Protein AF-A0AA38ID67-F1 (afdb_monomer)

pLDDT: mean 77.35, std 9.65, range [57.47, 90.69]

Sequence (118 aa):
MAHGNARLAHELWIERFPKRAIPYARGFPSVVQNLQDHGTFKPQTHDRDCDRIERILLAEEQILEHVEKEPISTRRLAAEVEVSEFVVHRTLKKQGLHPHHVQKVQASKPAEFPHRVI

Structure (mmCIF, N/CA/C/O backbone):
data_AF-A0AA38ID67-F1
#
_entry.id   AF-A0AA38ID67-F1
#
loop_
_atom_site.group_PDB
_atom_site.id
_atom_site.type_symbol
_atom_site.label_atom_id
_atom_site.label_alt_id
_atom_site.label_comp_id
_atom_site.label_asym_id
_atom_site.label_entity_id
_atom_site.label_seq_id
_atom_site.pdbx_PDB_ins_code
_atom_site.Cartn_x
_atom_site.Cartn_y
_atom_site.Cartn_z
_atom_site.occupancy
_atom_site.B_iso_or_equiv
_atom_site.auth_seq_id
_atom_site.auth_comp_id
_atom_site.auth_asym_id
_atom_site.auth_atom_id
_atom_site.pdbx_PDB_model_num
ATOM 1 N N . MET A 1 1 ? 17.797 -6.833 -32.529 1.00 58.75 1 MET A N 1
ATOM 2 C CA . MET A 1 1 ? 18.178 -5.476 -32.075 1.00 58.75 1 MET A CA 1
ATOM 3 C C . MET A 1 1 ? 19.683 -5.446 -31.873 1.00 58.75 1 MET A C 1
ATOM 5 O O . MET A 1 1 ? 20.134 -6.223 -31.047 1.00 58.75 1 MET A O 1
ATOM 9 N N . ALA A 1 2 ? 20.432 -4.639 -32.636 1.00 66.69 2 ALA A N 1
ATOM 10 C CA . ALA A 1 2 ? 21.819 -4.208 -32.367 1.00 66.69 2 ALA A CA 1
ATOM 11 C C . ALA A 1 2 ? 22.819 -5.232 -31.759 1.00 66.69 2 ALA A C 1
ATOM 13 O O . ALA A 1 2 ? 23.733 -4.828 -31.055 1.00 66.69 2 ALA A O 1
ATOM 14 N N . HIS A 1 3 ? 22.641 -6.540 -31.977 1.00 70.81 3 HIS A N 1
ATOM 15 C CA . HIS A 1 3 ? 23.443 -7.641 -31.415 1.00 70.81 3 HIS A CA 1
ATOM 16 C C . HIS A 1 3 ? 23.816 -7.502 -29.922 1.00 70.81 3 HIS A C 1
ATOM 18 O O . HIS A 1 3 ? 24.930 -7.821 -29.528 1.00 70.81 3 HIS A O 1
ATOM 24 N N . GLY A 1 4 ? 22.906 -6.990 -29.084 1.00 68.31 4 GLY A N 1
ATOM 25 C CA . GLY A 1 4 ? 23.170 -6.778 -27.650 1.00 68.31 4 GLY A CA 1
ATOM 26 C C . GLY A 1 4 ? 24.008 -5.534 -27.319 1.00 68.31 4 GLY A C 1
ATOM 27 O O . GLY A 1 4 ? 24.242 -5.244 -26.148 1.00 68.31 4 GLY A O 1
ATOM 28 N N . ASN A 1 5 ? 24.411 -4.743 -28.318 1.00 83.75 5 ASN A N 1
ATOM 29 C CA . ASN A 1 5 ? 25.114 -3.484 -28.109 1.00 83.75 5 ASN A CA 1
ATOM 30 C C . ASN A 1 5 ? 24.134 -2.354 -27.742 1.00 83.75 5 ASN A C 1
ATOM 32 O O . ASN A 1 5 ? 23.408 -1.814 -28.580 1.00 83.75 5 ASN A O 1
ATOM 36 N N . ALA A 1 6 ? 24.164 -1.974 -26.465 1.00 84.06 6 ALA A N 1
ATOM 37 C CA . ALA A 1 6 ? 23.352 -0.913 -25.874 1.00 84.06 6 ALA A CA 1
ATOM 38 C C . ALA A 1 6 ? 23.532 0.461 -26.545 1.00 84.06 6 ALA A C 1
ATOM 40 O O . ALA A 1 6 ? 22.573 1.223 -26.669 1.00 84.06 6 ALA A O 1
ATOM 41 N N . ARG A 1 7 ? 24.756 0.792 -26.973 1.00 85.69 7 ARG A N 1
ATOM 42 C CA . ARG A 1 7 ? 25.091 2.119 -27.510 1.00 85.69 7 ARG A CA 1
ATOM 43 C C . ARG A 1 7 ? 24.604 2.281 -28.946 1.00 85.69 7 ARG A C 1
ATOM 45 O O . ARG A 1 7 ? 23.970 3.277 -29.270 1.00 85.69 7 ARG A O 1
ATOM 52 N N . LEU A 1 8 ? 24.789 1.241 -29.753 1.00 86.56 8 LEU A N 1
ATOM 53 C CA . LEU A 1 8 ? 24.276 1.199 -31.120 1.00 86.56 8 LEU A CA 1
ATOM 54 C C . LEU A 1 8 ? 22.738 1.191 -31.137 1.00 86.56 8 LEU A C 1
ATOM 56 O O . LEU A 1 8 ? 22.120 1.865 -31.954 1.00 86.56 8 LEU A O 1
ATOM 60 N N . ALA A 1 9 ? 22.098 0.484 -30.197 1.00 87.31 9 ALA A N 1
ATOM 61 C CA . ALA A 1 9 ? 20.641 0.524 -30.046 1.00 87.31 9 ALA A CA 1
ATOM 62 C C . ALA A 1 9 ? 20.121 1.936 -29.724 1.00 87.31 9 ALA A C 1
ATOM 64 O O . ALA A 1 9 ? 19.080 2.344 -30.235 1.00 87.31 9 ALA A O 1
ATOM 65 N N . HIS A 1 10 ? 20.858 2.677 -28.899 1.00 87.81 10 HIS A N 1
ATOM 66 C CA . HIS A 1 10 ? 20.539 4.050 -28.530 1.00 87.81 10 HIS A CA 1
ATOM 67 C C . HIS A 1 10 ? 20.681 5.021 -29.712 1.00 87.81 10 HIS A C 1
ATOM 69 O O . HIS A 1 10 ? 19.795 5.840 -29.939 1.00 87.81 10 HIS A O 1
ATOM 75 N N . GLU A 1 11 ? 21.755 4.909 -30.494 1.00 89.12 11 GLU A N 1
ATOM 76 C CA . GLU A 1 11 ? 21.971 5.721 -31.702 1.00 89.12 11 GLU A CA 1
ATOM 77 C C . GLU A 1 11 ? 20.873 5.470 -32.748 1.00 89.12 11 GLU A C 1
ATOM 79 O O . GLU A 1 11 ? 20.200 6.412 -33.169 1.00 89.12 11 GLU A O 1
ATOM 84 N N . LEU A 1 12 ? 20.571 4.201 -33.046 1.00 89.12 12 LEU A N 1
ATOM 85 C CA . LEU A 1 12 ? 19.461 3.832 -33.933 1.00 89.12 12 LEU A CA 1
ATOM 86 C C . LEU A 1 12 ? 18.102 4.339 -33.431 1.00 89.12 12 LEU A C 1
ATOM 88 O O . LEU A 1 12 ? 17.215 4.639 -34.229 1.00 89.12 12 LEU A O 1
ATOM 92 N N . TRP A 1 13 ? 17.902 4.410 -32.112 1.00 88.31 13 TRP A N 1
ATOM 93 C CA . TRP A 1 13 ? 16.668 4.945 -31.541 1.00 88.31 13 TRP A CA 1
ATOM 94 C C . TRP A 1 13 ? 16.530 6.448 -31.783 1.00 88.31 13 TRP A C 1
ATOM 96 O O . TRP A 1 13 ? 15.440 6.902 -32.132 1.00 88.31 13 TRP A O 1
ATOM 106 N N . ILE A 1 14 ? 17.618 7.207 -31.6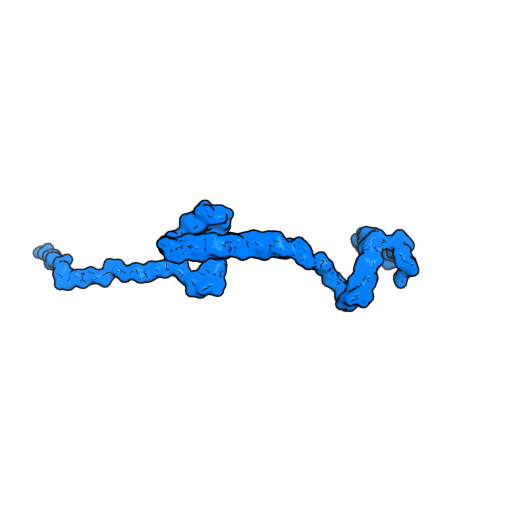28 1.00 89.62 14 ILE A N 1
ATOM 107 C CA . ILE A 1 14 ? 17.648 8.651 -31.901 1.00 89.62 14 ILE A CA 1
ATOM 108 C C . ILE A 1 14 ? 17.369 8.913 -33.381 1.00 89.62 14 ILE A C 1
ATOM 110 O O . ILE A 1 14 ? 16.501 9.728 -33.698 1.00 89.62 14 ILE A O 1
ATOM 114 N N . GLU A 1 15 ? 18.051 8.191 -34.272 1.00 90.56 15 GLU A N 1
ATOM 115 C CA . GLU A 1 15 ? 17.856 8.313 -35.721 1.00 90.56 15 GLU A CA 1
ATOM 116 C C . GLU A 1 15 ? 16.414 7.990 -36.127 1.00 90.56 15 GLU A C 1
ATOM 118 O O . GLU A 1 15 ? 15.804 8.695 -36.933 1.00 90.56 15 GLU A O 1
ATOM 123 N N . ARG A 1 16 ? 15.834 6.939 -35.537 1.00 90.56 16 ARG A N 1
ATOM 124 C CA . ARG A 1 16 ? 14.492 6.467 -35.889 1.00 90.56 16 ARG A CA 1
ATOM 125 C C . ARG A 1 16 ? 13.367 7.292 -35.263 1.00 90.56 16 ARG A C 1
ATOM 127 O O . ARG A 1 16 ? 12.287 7.381 -35.848 1.00 90.56 16 ARG A O 1
ATOM 134 N N . PHE A 1 17 ? 13.579 7.869 -34.080 1.00 88.81 17 PHE A N 1
ATOM 135 C CA . PHE A 1 17 ? 12.548 8.584 -33.322 1.00 88.81 17 PHE A CA 1
ATOM 136 C C . PHE A 1 17 ? 13.048 9.926 -32.759 1.00 88.81 17 PHE A C 1
ATOM 138 O O . PHE A 1 17 ? 13.084 10.111 -31.540 1.00 88.81 17 PHE A O 1
ATOM 145 N N . PRO A 1 18 ? 13.324 10.921 -33.620 1.00 84.31 18 PRO A N 1
ATOM 146 C CA . PRO A 1 18 ? 13.953 12.181 -33.210 1.00 84.31 18 PRO A CA 1
ATOM 147 C C . PRO A 1 18 ? 13.091 13.069 -32.292 1.00 84.31 18 PRO A C 1
ATOM 149 O O . PRO A 1 18 ? 13.609 13.970 -31.645 1.00 84.31 18 PRO A O 1
ATOM 152 N N . LYS A 1 19 ? 11.771 12.842 -32.214 1.00 90.69 19 LYS A N 1
ATOM 153 C CA . LYS A 1 19 ? 10.831 13.643 -31.397 1.00 90.69 19 LYS A CA 1
ATOM 154 C C . LYS A 1 19 ? 10.421 12.979 -30.075 1.00 90.69 19 LYS A C 1
ATOM 156 O O . LYS A 1 19 ? 9.476 13.435 -29.436 1.00 90.69 19 LYS A O 1
ATOM 161 N N . ARG A 1 20 ? 11.049 11.866 -29.687 1.00 87.94 20 ARG A N 1
ATOM 162 C CA . ARG A 1 20 ? 10.709 11.133 -28.455 1.00 87.94 20 ARG A CA 1
ATOM 163 C C . ARG A 1 20 ? 11.780 11.335 -27.390 1.00 87.94 20 ARG A C 1
ATOM 165 O O . ARG A 1 20 ? 12.933 11.598 -27.708 1.00 87.94 20 ARG A O 1
ATOM 172 N N . ALA A 1 21 ? 11.393 11.169 -26.125 1.00 86.31 21 ALA A N 1
ATOM 173 C CA . ALA A 1 21 ? 12.351 11.110 -25.028 1.00 86.31 21 ALA A CA 1
ATOM 174 C C . ALA A 1 21 ? 13.363 9.984 -25.288 1.00 86.31 21 ALA A C 1
ATOM 176 O O . ALA A 1 21 ? 12.974 8.871 -25.654 1.00 86.31 21 ALA A O 1
ATOM 177 N N . ILE A 1 22 ? 14.648 10.300 -25.127 1.00 85.12 22 ILE A N 1
ATOM 178 C CA . ILE A 1 22 ? 15.755 9.388 -25.412 1.00 85.12 22 ILE A CA 1
ATOM 179 C C . ILE A 1 22 ? 15.921 8.437 -24.212 1.00 85.12 22 ILE A C 1
ATOM 181 O O . ILE A 1 22 ? 16.233 8.903 -23.114 1.00 85.12 22 ILE A O 1
ATOM 185 N N . PRO A 1 23 ? 15.693 7.118 -24.376 1.00 83.25 23 PRO A N 1
ATOM 186 C CA . PRO A 1 23 ? 15.877 6.143 -23.308 1.00 83.25 23 PRO A CA 1
ATOM 187 C C . PRO A 1 23 ? 17.357 5.962 -22.978 1.00 83.25 23 PRO A C 1
ATOM 189 O O . PRO A 1 23 ? 18.209 6.069 -23.852 1.00 83.25 23 PRO A O 1
ATOM 192 N N . TYR A 1 24 ? 17.678 5.599 -21.736 1.00 87.19 24 TYR A N 1
ATOM 193 C CA . TYR A 1 24 ? 19.057 5.291 -21.355 1.00 87.19 24 TYR A CA 1
ATOM 194 C C . TYR A 1 24 ? 19.572 4.033 -22.073 1.00 87.19 24 TYR A C 1
ATOM 196 O O . TYR A 1 24 ? 18.875 3.021 -22.137 1.00 87.19 24 TYR A O 1
ATOM 204 N N . ALA A 1 25 ? 20.821 4.059 -22.553 1.00 83.81 25 ALA A N 1
ATOM 205 C CA . ALA A 1 25 ? 21.399 2.984 -23.367 1.00 83.81 25 ALA A CA 1
ATOM 206 C C . ALA A 1 25 ? 21.314 1.591 -22.705 1.00 83.81 25 ALA A C 1
ATOM 208 O O . ALA A 1 25 ? 20.964 0.613 -23.365 1.00 83.81 25 ALA A O 1
ATOM 209 N N . ARG A 1 26 ? 21.551 1.481 -21.387 1.00 83.75 26 ARG A N 1
ATOM 210 C CA . ARG A 1 26 ? 21.443 0.190 -20.667 1.00 83.75 26 ARG A CA 1
ATOM 211 C C . ARG A 1 26 ? 20.006 -0.320 -20.505 1.00 83.75 26 ARG A C 1
ATOM 213 O O . ARG A 1 26 ? 19.819 -1.488 -20.177 1.00 83.75 26 ARG A O 1
ATOM 220 N N . GLY A 1 27 ? 18.999 0.516 -20.752 1.00 82.88 27 GLY A N 1
ATOM 221 C CA . GLY A 1 27 ? 17.598 0.100 -20.731 1.00 82.88 27 GLY A CA 1
ATOM 222 C C . GLY A 1 27 ? 17.252 -0.853 -21.875 1.00 82.88 27 GLY A C 1
ATOM 223 O O . GLY A 1 27 ? 16.449 -1.758 -21.680 1.00 82.88 27 GLY A O 1
ATOM 224 N N . PHE A 1 28 ? 17.893 -0.712 -23.043 1.00 85.81 28 PHE A N 1
ATOM 225 C CA . PHE A 1 28 ? 17.583 -1.544 -24.211 1.00 85.81 28 PHE A CA 1
ATOM 226 C C . PHE A 1 28 ? 17.860 -3.038 -23.973 1.00 85.81 28 PHE A C 1
ATOM 228 O O . PHE A 1 28 ? 16.936 -3.827 -24.175 1.00 85.81 28 PHE A O 1
ATOM 235 N N . PRO A 1 29 ? 19.053 -3.462 -23.498 1.00 86.06 29 PRO A N 1
ATOM 236 C CA . PRO A 1 29 ? 19.286 -4.870 -23.183 1.00 86.06 29 PRO A CA 1
ATOM 237 C C . PRO A 1 29 ? 18.373 -5.395 -22.075 1.00 86.06 29 PRO A C 1
ATOM 239 O O . PRO A 1 29 ? 17.853 -6.491 -22.209 1.00 86.06 29 PRO A O 1
ATOM 242 N N . SER A 1 30 ? 18.123 -4.612 -21.018 1.00 82.50 30 SER A N 1
ATOM 243 C CA . SER A 1 30 ? 17.251 -5.036 -19.911 1.00 82.50 30 SER A CA 1
ATOM 244 C C . SER A 1 30 ? 15.812 -5.291 -20.371 1.00 82.50 30 SER A C 1
ATOM 246 O O . SER A 1 30 ? 15.215 -6.294 -19.997 1.00 82.50 30 SER A O 1
ATOM 248 N N . VAL A 1 31 ? 15.271 -4.441 -21.248 1.00 84.06 31 VAL A N 1
ATOM 249 C CA . VAL A 1 31 ? 13.937 -4.634 -21.836 1.00 84.06 31 VAL A CA 1
ATOM 250 C C . VAL A 1 31 ? 13.885 -5.887 -22.713 1.00 84.06 31 VAL A C 1
ATOM 252 O O . VAL A 1 31 ? 12.905 -6.627 -22.659 1.00 84.06 31 VAL A O 1
ATOM 255 N N . VAL A 1 32 ? 14.930 -6.138 -23.509 1.00 86.56 32 VAL A N 1
ATOM 256 C CA . VAL A 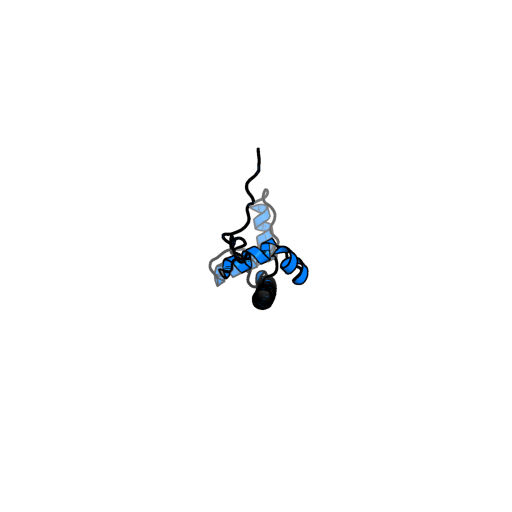1 32 ? 15.025 -7.346 -24.345 1.00 86.56 32 VAL A CA 1
ATOM 257 C C . VAL A 1 32 ? 15.141 -8.602 -23.486 1.00 86.56 32 VAL A C 1
ATOM 259 O O . VAL A 1 32 ? 14.450 -9.576 -23.763 1.00 86.56 32 VAL A O 1
ATOM 262 N N . GLN A 1 33 ? 15.961 -8.565 -22.437 1.00 83.50 33 GLN A N 1
ATOM 263 C CA . GLN A 1 33 ? 16.144 -9.677 -21.508 1.00 83.50 33 GLN A CA 1
ATOM 264 C C . GLN A 1 33 ? 14.834 -10.001 -20.780 1.00 83.50 33 GLN A C 1
ATOM 266 O O . GLN A 1 33 ? 14.375 -11.135 -20.824 1.00 83.50 33 GLN A O 1
ATOM 271 N N . ASN A 1 34 ? 14.143 -8.991 -20.242 1.00 82.50 34 ASN A N 1
ATOM 272 C CA . ASN A 1 34 ? 12.836 -9.178 -19.602 1.00 82.50 34 ASN A CA 1
ATOM 273 C C . ASN A 1 34 ? 11.789 -9.769 -20.564 1.00 82.50 34 ASN A C 1
ATOM 275 O O . ASN A 1 34 ? 10.959 -10.585 -20.160 1.00 82.50 34 ASN A O 1
ATOM 279 N N . LEU A 1 35 ? 11.829 -9.383 -21.845 1.00 85.75 35 LEU A N 1
ATOM 280 C CA . LEU A 1 35 ? 10.955 -9.954 -22.868 1.00 85.75 35 LEU A CA 1
ATOM 281 C C . LEU A 1 35 ? 11.290 -11.425 -23.154 1.00 85.75 35 LEU A C 1
ATOM 283 O O . LEU A 1 35 ? 10.372 -12.212 -23.361 1.00 85.75 35 LEU A O 1
ATOM 287 N N . GLN A 1 36 ? 12.571 -11.795 -23.168 1.00 84.62 36 GLN A N 1
ATOM 288 C CA . GLN A 1 36 ? 13.001 -13.182 -23.366 1.00 84.62 36 GLN A CA 1
ATOM 289 C C . GLN A 1 36 ? 12.652 -14.064 -22.163 1.00 84.62 36 GLN A C 1
ATOM 291 O O . GLN A 1 36 ? 12.107 -15.148 -22.350 1.00 84.62 36 GLN A O 1
ATOM 296 N N . ASP A 1 37 ? 12.908 -13.580 -20.950 1.00 85.19 37 ASP A N 1
ATOM 297 C CA . ASP A 1 37 ? 12.769 -14.373 -19.725 1.00 85.19 37 ASP A CA 1
ATOM 298 C C . ASP A 1 37 ? 11.317 -14.491 -19.255 1.00 85.19 37 ASP A C 1
ATOM 300 O O . ASP A 1 37 ? 10.901 -15.522 -18.728 1.00 85.19 37 ASP A O 1
ATOM 304 N N . HIS A 1 38 ? 10.528 -13.427 -19.426 1.00 81.69 38 HIS A N 1
ATOM 305 C CA . HIS A 1 38 ? 9.190 -13.330 -18.841 1.00 81.69 38 HIS A CA 1
ATOM 306 C C . HIS A 1 38 ? 8.089 -13.030 -19.861 1.00 81.69 38 HIS A C 1
ATOM 308 O O . HIS A 1 38 ? 6.915 -13.010 -19.490 1.00 81.69 38 HIS A O 1
ATOM 314 N N . GLY A 1 39 ? 8.428 -12.739 -21.122 1.00 82.75 39 GLY A N 1
ATOM 315 C CA . GLY A 1 39 ? 7.445 -12.405 -22.159 1.00 82.75 39 GLY A CA 1
ATOM 316 C C . GLY A 1 39 ? 6.676 -11.103 -21.910 1.00 82.75 39 GLY A C 1
ATOM 317 O O . GLY A 1 39 ? 5.687 -10.838 -22.592 1.00 82.75 39 GLY A O 1
ATOM 318 N N . THR A 1 40 ? 7.083 -10.283 -20.933 1.00 80.44 40 THR A N 1
ATOM 319 C CA . THR A 1 40 ? 6.358 -9.066 -20.544 1.00 80.44 40 THR A CA 1
ATOM 320 C C . THR A 1 40 ? 7.289 -7.872 -20.357 1.00 80.44 40 THR A C 1
ATOM 322 O O . THR A 1 40 ? 8.451 -8.008 -19.992 1.00 80.44 40 THR A O 1
ATOM 325 N N . PHE A 1 41 ? 6.752 -6.669 -20.575 1.00 76.56 41 PHE A N 1
ATOM 326 C CA . PHE A 1 41 ? 7.457 -5.397 -20.368 1.00 76.56 41 PHE A CA 1
ATOM 327 C C . PHE A 1 41 ? 7.266 -4.819 -18.959 1.00 76.56 41 PHE A C 1
ATOM 329 O O . PHE A 1 41 ? 7.487 -3.627 -18.742 1.00 76.56 41 PHE A O 1
ATOM 336 N N . LYS A 1 42 ? 6.789 -5.623 -18.002 1.00 71.62 42 LYS A N 1
ATOM 337 C CA . LYS A 1 42 ? 6.531 -5.124 -16.652 1.00 71.62 42 LYS A CA 1
ATOM 338 C C . LYS A 1 42 ? 7.864 -4.800 -15.972 1.00 71.62 42 LYS A C 1
ATOM 340 O O . LYS A 1 42 ? 8.796 -5.597 -16.066 1.00 71.62 42 LYS A O 1
ATOM 345 N N . PRO A 1 43 ? 7.976 -3.653 -15.284 1.00 66.00 43 PRO A N 1
ATOM 346 C CA . PRO A 1 43 ? 9.150 -3.390 -14.471 1.00 66.00 43 PRO A CA 1
ATOM 347 C C . PRO A 1 43 ? 9.262 -4.464 -13.382 1.00 66.00 43 PRO A C 1
ATOM 349 O O . PRO A 1 43 ? 8.261 -4.826 -12.756 1.00 66.00 43 PRO A O 1
ATOM 352 N N . GLN A 1 44 ? 10.477 -4.963 -13.143 1.00 64.75 44 GLN A N 1
ATOM 353 C CA . GLN A 1 44 ? 10.753 -5.815 -11.988 1.00 64.75 44 GLN A CA 1
ATOM 354 C C . GLN A 1 44 ? 10.452 -5.000 -10.723 1.00 64.75 44 GLN A C 1
ATOM 356 O O . GLN A 1 44 ? 11.133 -4.026 -10.413 1.00 64.75 44 GLN A O 1
ATOM 361 N N . THR A 1 45 ? 9.355 -5.350 -10.050 1.00 65.00 45 THR A N 1
ATOM 362 C CA . THR A 1 45 ? 8.828 -4.624 -8.877 1.00 65.00 45 THR A CA 1
ATOM 363 C C . THR A 1 45 ? 9.127 -5.370 -7.571 1.00 65.00 45 THR A C 1
ATOM 365 O O . THR A 1 45 ? 8.764 -4.894 -6.505 1.00 65.00 45 THR A O 1
ATOM 368 N N . HIS A 1 46 ? 9.818 -6.515 -7.654 1.00 61.16 46 HIS A N 1
ATOM 369 C CA . HIS A 1 46 ? 9.931 -7.516 -6.589 1.00 61.16 46 HIS A CA 1
ATOM 370 C C . HIS A 1 46 ? 10.354 -6.933 -5.230 1.00 61.16 46 HIS A C 1
ATOM 372 O O . HIS A 1 46 ? 9.760 -7.286 -4.222 1.00 61.16 46 HIS A O 1
ATOM 378 N N . ASP A 1 47 ? 11.267 -5.958 -5.214 1.00 59.22 47 ASP A N 1
ATOM 379 C CA . ASP A 1 47 ? 11.845 -5.456 -3.960 1.00 59.22 47 ASP A CA 1
ATOM 380 C C . ASP A 1 47 ? 11.282 -4.100 -3.504 1.00 59.22 47 ASP A C 1
ATOM 382 O O . ASP A 1 47 ? 11.655 -3.596 -2.449 1.00 59.22 47 ASP A O 1
ATOM 386 N N . ARG A 1 48 ? 10.383 -3.466 -4.272 1.00 59.59 48 ARG A N 1
ATOM 387 C CA . ARG A 1 48 ? 9.848 -2.139 -3.894 1.00 59.59 48 ARG A CA 1
ATOM 388 C C . ARG A 1 48 ? 8.762 -2.203 -2.825 1.00 59.59 48 ARG A C 1
ATOM 390 O O . ARG A 1 48 ? 8.514 -1.198 -2.163 1.00 59.59 48 ARG A O 1
ATOM 397 N N . ASP A 1 49 ? 8.123 -3.359 -2.672 1.00 60.00 49 ASP A N 1
ATOM 398 C CA . ASP A 1 49 ? 6.952 -3.520 -1.812 1.00 60.00 49 ASP A CA 1
ATOM 399 C C . ASP A 1 49 ? 7.226 -4.344 -0.542 1.00 60.00 49 ASP A C 1
ATOM 401 O O . ASP A 1 49 ? 6.428 -4.258 0.387 1.00 60.00 49 ASP A O 1
ATOM 405 N N . CYS A 1 50 ? 8.344 -5.078 -0.442 1.00 61.19 50 CYS A N 1
ATOM 406 C CA . CYS A 1 50 ? 8.647 -5.936 0.716 1.00 61.19 50 CYS A CA 1
ATOM 407 C C . CYS A 1 50 ? 8.729 -5.144 2.031 1.00 61.19 50 CYS A C 1
ATOM 409 O O . CYS A 1 50 ? 7.929 -5.386 2.934 1.00 61.19 50 CYS A O 1
ATOM 411 N N . ASP A 1 51 ? 9.574 -4.111 2.095 1.00 64.38 51 ASP A N 1
ATOM 412 C CA . ASP A 1 51 ? 9.711 -3.257 3.287 1.00 64.38 51 ASP A CA 1
ATOM 413 C C . ASP A 1 51 ? 8.394 -2.566 3.665 1.00 64.38 51 ASP A C 1
ATOM 415 O O . ASP A 1 51 ? 8.100 -2.306 4.834 1.00 64.38 51 ASP A O 1
ATOM 419 N N . ARG A 1 52 ? 7.580 -2.229 2.658 1.00 66.38 52 ARG A N 1
ATOM 420 C CA . ARG A 1 52 ? 6.286 -1.582 2.870 1.00 66.38 52 ARG A CA 1
ATOM 421 C C . ARG A 1 52 ? 5.278 -2.558 3.464 1.00 66.38 52 ARG A C 1
ATOM 423 O O . ARG A 1 52 ? 4.511 -2.160 4.337 1.00 66.38 52 ARG A O 1
ATOM 430 N N . ILE A 1 53 ? 5.260 -3.798 2.984 1.00 71.38 53 ILE A N 1
ATOM 431 C CA . ILE A 1 53 ? 4.368 -4.847 3.480 1.00 71.38 53 ILE A CA 1
ATOM 432 C C . ILE A 1 53 ? 4.727 -5.188 4.925 1.00 71.38 53 ILE A C 1
ATOM 434 O O . ILE A 1 53 ? 3.832 -5.191 5.763 1.00 71.38 53 ILE A O 1
ATOM 438 N N . GLU A 1 54 ? 6.010 -5.372 5.241 1.00 72.75 54 GLU A N 1
ATOM 439 C CA . GLU A 1 54 ? 6.453 -5.673 6.610 1.00 72.75 54 GLU A CA 1
ATOM 440 C C . GLU A 1 54 ? 6.077 -4.564 7.599 1.00 72.75 54 GLU A C 1
ATOM 442 O O . GLU A 1 54 ? 5.489 -4.838 8.644 1.00 72.75 54 GLU A O 1
ATOM 447 N N . ARG A 1 55 ? 6.313 -3.294 7.242 1.00 72.56 55 ARG A N 1
ATOM 448 C CA . ARG A 1 55 ? 5.906 -2.150 8.081 1.00 72.56 55 ARG A CA 1
ATOM 449 C C . ARG A 1 55 ? 4.397 -2.080 8.294 1.00 72.56 55 ARG A C 1
ATOM 451 O O . ARG A 1 55 ? 3.955 -1.700 9.373 1.00 72.56 55 ARG A O 1
ATOM 458 N N . ILE A 1 56 ? 3.607 -2.420 7.274 1.00 77.25 56 ILE A N 1
ATOM 459 C CA . ILE A 1 56 ? 2.147 -2.463 7.396 1.00 77.25 56 ILE A CA 1
ATOM 460 C C . ILE A 1 56 ? 1.738 -3.601 8.329 1.00 77.25 56 ILE A C 1
ATOM 462 O O . ILE A 1 5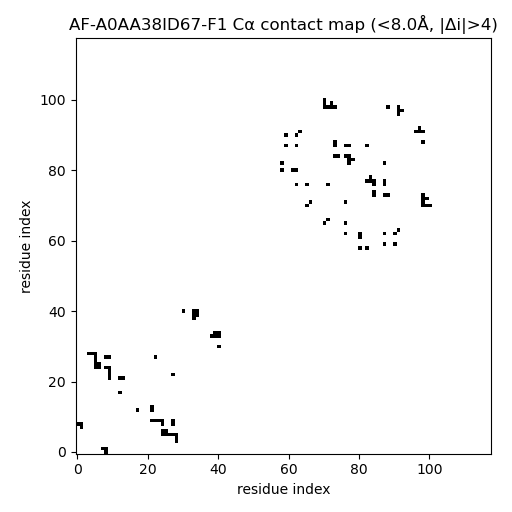6 ? 0.927 -3.359 9.210 1.00 77.25 56 ILE A O 1
ATOM 466 N N . LEU A 1 57 ? 2.305 -4.799 8.178 1.00 79.31 57 LEU A N 1
ATOM 467 C CA . LEU A 1 57 ? 1.965 -5.950 9.019 1.00 79.31 57 LEU A CA 1
ATOM 468 C C . LEU A 1 57 ? 2.287 -5.695 10.497 1.00 79.31 57 LEU A C 1
ATOM 470 O O . LEU A 1 57 ? 1.425 -5.923 11.340 1.00 79.31 57 LEU A O 1
AT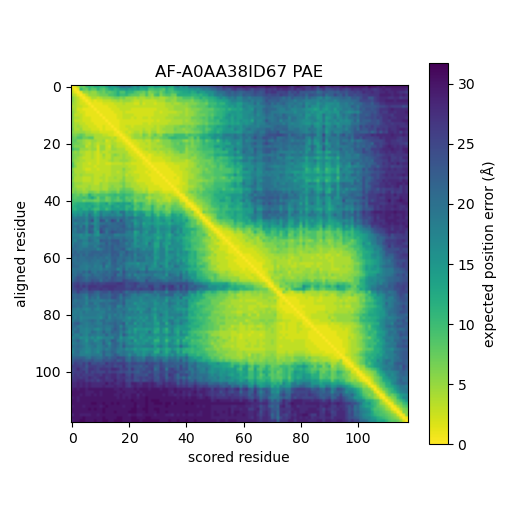OM 474 N N . LEU A 1 58 ? 3.465 -5.138 10.797 1.00 82.12 58 LEU A N 1
ATOM 475 C CA . LEU A 1 58 ? 3.849 -4.769 12.166 1.00 82.12 58 LEU A CA 1
ATOM 476 C C . LEU A 1 58 ? 2.894 -3.732 12.773 1.00 82.12 58 LEU A C 1
ATOM 478 O O . LEU A 1 58 ? 2.466 -3.871 13.916 1.00 82.12 58 LEU A O 1
ATOM 482 N N . ALA A 1 59 ? 2.518 -2.711 11.997 1.00 80.00 59 ALA A N 1
ATOM 483 C CA . ALA A 1 59 ? 1.551 -1.715 12.448 1.00 80.00 59 ALA A CA 1
ATOM 484 C C . ALA A 1 59 ? 0.150 -2.324 12.643 1.00 80.00 59 ALA A C 1
ATOM 486 O O . ALA A 1 59 ? -0.544 -1.972 13.594 1.00 80.00 59 ALA A O 1
ATOM 487 N N . GLU A 1 60 ? -0.281 -3.236 11.763 1.00 84.50 60 GLU A N 1
ATOM 488 C CA . GLU A 1 60 ? -1.568 -3.927 11.896 1.00 84.50 60 GLU A CA 1
ATOM 489 C C . GLU A 1 60 ? -1.615 -4.796 13.166 1.00 84.50 60 GLU A C 1
ATOM 491 O O . GLU A 1 60 ? -2.625 -4.769 13.868 1.00 84.50 60 GLU A O 1
ATOM 496 N N . GLU A 1 61 ? -0.531 -5.496 13.503 1.00 84.44 61 GLU A N 1
ATOM 497 C CA . GLU A 1 61 ? -0.429 -6.319 14.716 1.00 84.44 61 GLU A CA 1
ATOM 498 C C . GLU A 1 61 ? -0.488 -5.474 15.999 1.00 84.44 61 GLU A C 1
ATOM 500 O O . GLU A 1 61 ? -1.301 -5.752 16.882 1.00 84.44 61 GLU A O 1
ATOM 505 N N . GLN A 1 62 ? 0.276 -4.377 16.065 1.00 84.38 62 GLN A N 1
ATOM 506 C CA . GLN A 1 62 ? 0.256 -3.455 17.211 1.00 84.38 62 GLN A CA 1
ATOM 507 C C . GLN A 1 62 ? -1.128 -2.835 17.443 1.00 84.38 62 GLN A C 1
ATOM 509 O O . GLN A 1 62 ? -1.575 -2.715 18.587 1.00 84.38 62 GLN A O 1
ATOM 514 N N . ILE A 1 63 ? -1.821 -2.476 16.355 1.00 81.94 63 ILE A N 1
ATOM 515 C CA . ILE A 1 63 ? -3.195 -1.958 16.394 1.00 81.94 63 ILE A CA 1
ATOM 516 C C . ILE A 1 63 ? -4.145 -2.991 17.008 1.00 81.94 63 ILE A C 1
ATOM 518 O O . ILE A 1 63 ? -4.982 -2.630 17.835 1.00 81.94 63 ILE A O 1
ATOM 522 N N . LEU A 1 64 ? -4.034 -4.261 16.612 1.00 8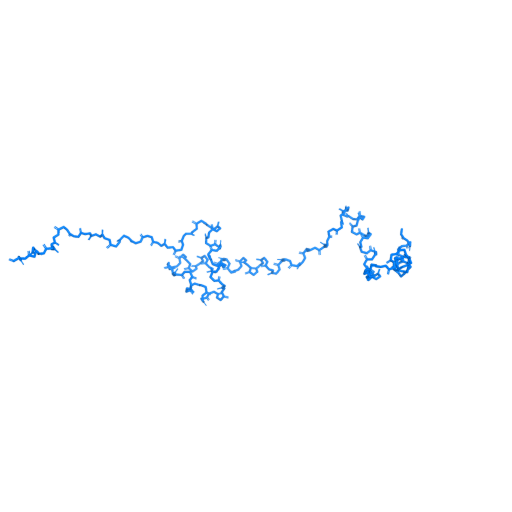2.81 64 LEU A N 1
ATOM 523 C CA . LEU A 1 64 ? -4.924 -5.319 17.093 1.00 82.81 64 LEU A CA 1
ATOM 524 C C . LEU A 1 64 ? -4.666 -5.671 18.560 1.00 82.81 64 LEU A C 1
ATOM 526 O O . LEU A 1 64 ? -5.627 -5.799 19.317 1.00 82.81 64 LEU A O 1
ATOM 530 N N . GLU A 1 65 ? -3.401 -5.737 18.980 1.00 84.06 65 GLU A N 1
ATOM 531 C CA . GLU A 1 65 ? -3.039 -6.009 20.376 1.00 84.06 65 GLU A CA 1
ATOM 532 C C . GLU A 1 65 ? -3.580 -4.929 21.331 1.00 84.06 65 GLU A C 1
ATOM 534 O O . GLU A 1 65 ? -4.063 -5.232 22.424 1.00 84.06 65 GLU A O 1
ATOM 539 N N . HIS A 1 66 ? -3.540 -3.657 20.922 1.00 79.12 66 HIS A N 1
ATOM 540 C CA . HIS A 1 66 ? -4.062 -2.557 21.740 1.00 79.12 66 HIS A CA 1
ATOM 541 C C . HIS A 1 66 ? -5.589 -2.600 21.859 1.00 79.12 66 HIS A C 1
ATOM 543 O O . HIS A 1 66 ? -6.129 -2.364 22.939 1.00 79.12 66 HIS A O 1
ATOM 549 N N . VAL A 1 67 ? -6.284 -2.951 20.773 1.00 78.81 67 VAL A N 1
ATOM 550 C CA . VAL A 1 67 ? -7.753 -3.048 20.744 1.00 78.81 67 VAL A CA 1
ATOM 551 C C . VAL A 1 67 ? -8.264 -4.202 21.608 1.00 78.81 67 VAL A C 1
ATOM 553 O O . VAL A 1 67 ? -9.342 -4.088 22.189 1.00 78.81 67 VAL A O 1
ATOM 556 N N . GLU A 1 68 ? -7.509 -5.299 21.710 1.00 77.62 68 GLU A N 1
ATOM 557 C CA . GLU A 1 68 ? -7.861 -6.432 22.575 1.00 77.62 68 GLU A CA 1
ATOM 558 C C . GLU A 1 68 ? -7.711 -6.097 24.067 1.00 77.62 68 GLU A C 1
ATOM 560 O O . GLU A 1 68 ? -8.527 -6.534 24.881 1.00 77.62 68 GLU A O 1
ATOM 565 N N . LYS A 1 69 ? -6.706 -5.289 24.432 1.00 78.56 69 LYS A N 1
ATOM 566 C CA . LYS A 1 69 ? -6.454 -4.889 25.826 1.00 78.56 69 LYS A CA 1
ATOM 567 C C . LYS A 1 69 ? -7.481 -3.885 26.341 1.00 78.56 69 LYS A C 1
ATOM 569 O O . LYS A 1 69 ? -8.040 -4.095 27.415 1.00 78.56 69 LYS A O 1
ATOM 574 N N . GLU A 1 70 ? -7.738 -2.812 25.594 1.00 70.38 70 GLU A N 1
ATOM 575 C CA . GLU A 1 70 ? -8.727 -1.799 25.970 1.00 70.38 70 GLU A CA 1
ATOM 576 C C . GLU A 1 70 ? -9.436 -1.206 24.736 1.00 70.38 70 GLU A C 1
ATOM 578 O O . GLU A 1 70 ? -8.786 -0.825 23.759 1.00 70.38 70 GLU A O 1
ATOM 583 N N . PRO A 1 71 ? -10.774 -1.044 24.763 1.00 64.88 71 PRO A N 1
ATOM 584 C CA . PRO A 1 71 ? -11.511 -0.419 23.669 1.00 64.88 71 PRO A CA 1
ATOM 585 C C . PRO A 1 71 ? -11.314 1.109 23.682 1.00 64.88 71 PRO A C 1
ATOM 587 O O . PRO A 1 71 ? -12.128 1.864 24.219 1.00 64.88 71 PRO A O 1
ATOM 590 N N . ILE A 1 72 ? -10.213 1.569 23.089 1.00 70.50 72 ILE A N 1
ATOM 591 C CA . ILE A 1 72 ? -9.832 2.983 22.985 1.00 70.50 72 ILE A CA 1
ATOM 592 C C . ILE A 1 72 ? -10.351 3.590 21.663 1.00 70.50 72 ILE A C 1
ATOM 594 O O . ILE A 1 72 ? -10.567 2.900 20.668 1.00 70.50 72 ILE A O 1
ATOM 598 N N . SER A 1 73 ? -10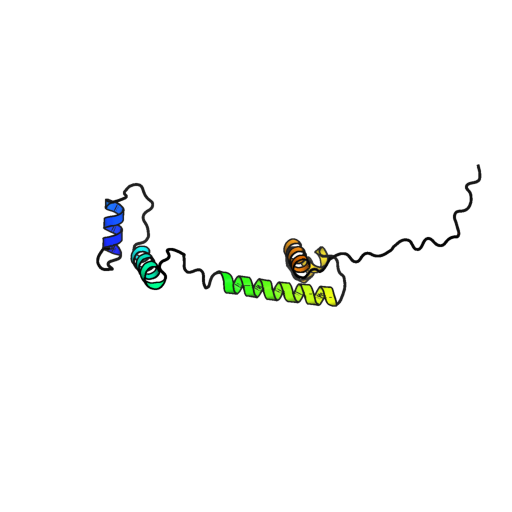.564 4.912 21.627 1.00 77.81 73 SER A N 1
ATOM 599 C CA . SER A 1 73 ? -10.918 5.620 20.390 1.00 77.81 73 SER A CA 1
ATOM 600 C C . SER A 1 73 ? -9.833 5.478 19.312 1.00 77.81 73 SER A C 1
ATOM 602 O O . SER A 1 73 ? -8.639 5.564 19.601 1.00 77.81 73 SER A O 1
ATOM 604 N N . THR A 1 74 ? -10.245 5.356 18.043 1.00 79.75 74 THR A N 1
ATOM 605 C CA . THR A 1 74 ? -9.348 5.248 16.868 1.00 79.75 74 THR A CA 1
ATOM 606 C C . THR A 1 74 ? -8.256 6.307 16.848 1.00 79.75 74 THR A C 1
ATOM 608 O O . THR A 1 74 ? -7.120 6.028 16.482 1.00 79.75 74 THR A O 1
ATOM 611 N N . ARG A 1 75 ? -8.598 7.527 17.265 1.00 80.12 75 ARG A N 1
ATOM 612 C CA . ARG A 1 75 ? -7.687 8.669 17.302 1.00 80.12 75 ARG A CA 1
ATOM 613 C C . ARG A 1 75 ? -6.613 8.559 18.384 1.00 80.12 75 ARG A C 1
ATOM 615 O O . ARG A 1 75 ? -5.493 9.001 18.156 1.00 80.12 75 ARG A O 1
ATOM 622 N N . ARG A 1 76 ? -6.943 8.013 19.557 1.00 82.69 76 ARG A N 1
ATOM 623 C CA . ARG A 1 76 ? -5.953 7.779 20.620 1.00 82.69 76 ARG A CA 1
ATOM 624 C C . ARG A 1 76 ? -5.017 6.641 20.235 1.00 82.69 76 ARG A C 1
ATOM 626 O O . ARG A 1 76 ? -3.811 6.816 20.308 1.00 82.69 76 ARG A O 1
ATOM 633 N N . LEU A 1 77 ? -5.574 5.563 19.690 1.00 81.75 77 LEU A N 1
ATOM 634 C CA . LEU A 1 77 ? -4.798 4.435 19.184 1.00 81.75 77 LEU A CA 1
ATOM 635 C C . LEU A 1 77 ? -3.835 4.850 18.056 1.00 81.75 77 LEU A C 1
ATOM 637 O O . LEU A 1 77 ? -2.683 4.439 18.018 1.00 81.75 77 LEU A O 1
ATOM 641 N N . ALA A 1 78 ? -4.286 5.733 17.163 1.00 85.62 78 ALA A N 1
ATOM 642 C CA . ALA A 1 78 ? -3.446 6.335 16.131 1.00 85.62 78 ALA A CA 1
ATOM 643 C C . ALA A 1 78 ? -2.263 7.132 16.713 1.00 85.62 78 ALA A C 1
ATOM 645 O O . ALA A 1 78 ? -1.166 7.087 16.163 1.00 85.62 78 ALA A O 1
ATOM 646 N N . ALA A 1 79 ? -2.472 7.844 17.825 1.00 85.31 79 ALA A N 1
ATOM 647 C CA . ALA A 1 79 ? -1.411 8.587 18.501 1.00 85.31 79 ALA A CA 1
ATOM 648 C C . ALA A 1 79 ? -0.414 7.666 19.227 1.00 85.31 79 ALA A C 1
ATOM 650 O O . ALA A 1 79 ? 0.770 7.977 19.246 1.00 85.31 79 ALA A O 1
ATOM 651 N N . GLU A 1 80 ? -0.874 6.547 19.789 1.00 84.06 80 GLU A N 1
ATOM 652 C CA . GLU A 1 80 ? -0.026 5.568 20.490 1.00 84.06 80 GLU A CA 1
ATOM 653 C C . GLU A 1 80 ? 0.843 4.742 19.535 1.00 84.06 80 GLU A C 1
ATOM 655 O O . GLU A 1 80 ? 2.009 4.494 19.827 1.00 84.06 80 GLU A O 1
ATOM 660 N N . VAL A 1 81 ? 0.298 4.354 18.378 1.00 82.50 81 VAL A N 1
ATOM 661 C CA . VAL A 1 81 ? 1.006 3.544 17.367 1.00 82.50 81 VAL A CA 1
ATOM 662 C C . VAL A 1 81 ? 1.729 4.430 16.326 1.00 82.50 81 VAL A C 1
ATOM 664 O O . VAL A 1 81 ? 2.342 3.931 15.390 1.00 82.50 81 VAL A O 1
ATOM 667 N N . GLU A 1 82 ? 1.665 5.761 16.463 1.00 85.12 82 GLU A N 1
ATOM 668 C CA . GLU A 1 82 ? 2.246 6.748 15.529 1.00 85.12 82 GLU A CA 1
ATOM 669 C C . GLU A 1 82 ? 1.802 6.571 14.059 1.00 85.12 82 GLU A C 1
ATOM 671 O O . G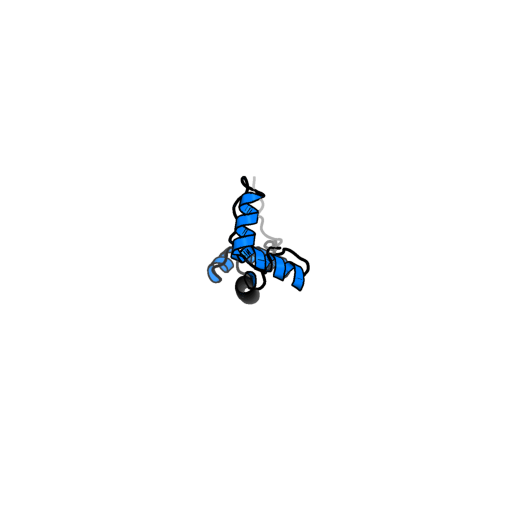LU A 1 82 ? 2.532 6.866 13.108 1.00 85.12 82 GLU A O 1
ATOM 676 N N . VAL A 1 83 ? 0.566 6.116 13.845 1.00 83.62 83 VAL A N 1
ATOM 677 C CA . VAL A 1 83 ? -0.005 5.894 12.506 1.00 83.62 83 VAL A CA 1
ATOM 678 C C . VAL A 1 83 ? -1.166 6.846 12.262 1.00 83.62 83 VAL A C 1
ATOM 680 O O . VAL A 1 83 ? -1.825 7.322 13.178 1.00 83.62 83 VAL A O 1
ATOM 683 N N . SER A 1 84 ? -1.478 7.119 10.996 1.00 85.94 84 SER A N 1
ATOM 684 C CA . SER A 1 84 ? -2.685 7.879 10.667 1.00 85.94 84 SER A CA 1
ATOM 685 C C . SER A 1 84 ? -3.947 7.133 11.117 1.00 85.94 84 SER A C 1
ATOM 687 O O . SER A 1 84 ? -4.080 5.929 10.897 1.00 85.94 84 SER A O 1
ATOM 689 N N . GLU A 1 85 ? -4.930 7.872 11.637 1.00 85.12 85 GLU A N 1
ATOM 690 C CA . GLU A 1 85 ? -6.259 7.354 11.991 1.00 85.12 85 GLU A CA 1
ATOM 691 C C . GLU A 1 85 ? -6.926 6.585 10.836 1.00 85.12 85 GLU A C 1
ATOM 693 O O . GLU A 1 85 ? -7.615 5.587 11.056 1.00 85.12 85 GLU A O 1
ATOM 698 N N . PHE A 1 86 ? -6.671 6.987 9.587 1.00 85.56 86 PHE A N 1
ATOM 699 C CA . PHE A 1 86 ? -7.187 6.280 8.415 1.00 85.56 86 PHE A CA 1
ATOM 700 C C . PHE A 1 86 ? -6.641 4.850 8.300 1.00 85.56 86 PHE A C 1
ATOM 702 O O . PHE A 1 86 ? -7.369 3.942 7.895 1.00 85.56 86 PHE A O 1
ATOM 709 N N . VAL A 1 87 ? -5.369 4.640 8.657 1.00 84.88 87 VAL A N 1
ATOM 710 C CA . VAL A 1 87 ? -4.745 3.312 8.639 1.00 84.88 87 VAL A CA 1
ATOM 711 C C . VAL A 1 87 ? -5.407 2.437 9.691 1.00 84.88 87 VAL A C 1
ATOM 713 O O . VAL A 1 87 ? -5.916 1.382 9.333 1.00 84.88 87 VAL A O 1
ATOM 716 N N . VAL A 1 88 ? -5.532 2.931 10.925 1.00 84.38 88 VAL A N 1
ATOM 717 C CA . VAL A 1 88 ? -6.235 2.243 12.020 1.00 84.38 88 VAL A CA 1
ATOM 718 C C . VAL A 1 88 ? -7.644 1.824 11.603 1.00 84.38 88 VAL A C 1
ATOM 720 O O . VAL A 1 88 ? -8.010 0.652 11.697 1.00 84.38 88 VAL A O 1
ATOM 723 N N . HIS A 1 89 ? -8.426 2.757 11.058 1.00 85.06 89 HIS A N 1
ATOM 724 C CA . HIS A 1 89 ? -9.795 2.474 10.638 1.00 85.06 89 HIS A CA 1
ATOM 725 C C . HIS A 1 89 ? -9.860 1.450 9.491 1.00 85.06 89 HIS A C 1
ATOM 727 O O . HIS A 1 89 ? -10.771 0.619 9.436 1.00 85.06 89 HIS A O 1
ATOM 733 N N . ARG A 1 90 ? -8.903 1.482 8.555 1.00 85.56 90 ARG A N 1
ATOM 734 C CA . ARG A 1 90 ? -8.813 0.494 7.471 1.00 85.56 90 ARG A CA 1
ATOM 735 C C . ARG A 1 90 ? -8.450 -0.889 8.008 1.00 85.56 90 ARG A C 1
ATOM 737 O O . ARG A 1 90 ? -9.048 -1.862 7.551 1.00 85.56 90 ARG A O 1
ATOM 744 N N . THR A 1 91 ? -7.515 -0.974 8.948 1.00 85.06 91 THR A N 1
ATOM 745 C CA . THR A 1 91 ? -7.088 -2.226 9.585 1.00 85.06 91 THR A CA 1
ATOM 746 C C . THR A 1 91 ? -8.234 -2.875 10.349 1.00 85.06 91 THR A C 1
ATOM 748 O O . THR A 1 91 ? -8.561 -4.033 10.099 1.00 85.06 91 THR A O 1
ATOM 751 N N . LEU A 1 92 ? -8.927 -2.101 11.189 1.00 83.38 92 LEU A N 1
ATOM 752 C CA . LEU A 1 92 ? -10.097 -2.573 11.932 1.00 83.38 92 LEU A CA 1
ATOM 753 C C . LEU A 1 92 ? -11.194 -3.077 10.989 1.00 83.38 92 LEU A C 1
ATOM 755 O O . LEU A 1 92 ? -11.695 -4.187 11.154 1.00 83.38 92 LEU A O 1
ATOM 759 N N . LYS A 1 93 ? -11.489 -2.324 9.920 1.00 84.75 93 LYS A N 1
ATOM 760 C CA . LYS A 1 93 ? -12.477 -2.730 8.911 1.00 84.75 93 LYS A CA 1
ATOM 761 C C . LYS A 1 93 ? -12.085 -4.016 8.176 1.00 84.75 93 LYS A C 1
ATOM 763 O O . LYS A 1 93 ? -12.964 -4.8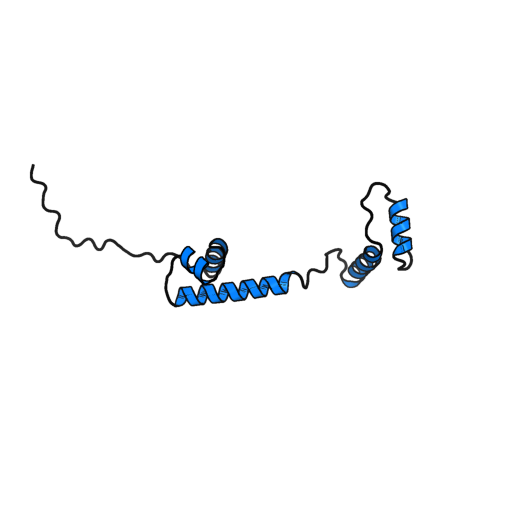26 7.896 1.00 84.75 93 LYS A O 1
ATOM 768 N N . LYS A 1 94 ? -10.802 -4.209 7.844 1.00 84.69 94 LYS A N 1
ATOM 769 C CA . LYS A 1 94 ? -10.315 -5.454 7.221 1.00 84.69 94 LYS A CA 1
ATOM 770 C C . LYS A 1 94 ? -10.535 -6.666 8.130 1.00 84.69 94 LYS A C 1
ATOM 772 O O . LYS A 1 94 ? -10.892 -7.721 7.626 1.00 84.69 94 LYS A O 1
ATOM 777 N N . GLN A 1 95 ? -10.343 -6.493 9.437 1.00 82.62 95 GLN A N 1
ATOM 778 C CA . GLN A 1 95 ? -10.513 -7.547 10.443 1.00 82.62 95 GLN A CA 1
ATOM 779 C C . GLN A 1 95 ? -11.966 -7.694 10.930 1.00 82.62 95 GLN A C 1
ATOM 781 O O . GLN A 1 95 ? -12.247 -8.494 11.814 1.00 82.62 95 GLN A O 1
ATOM 786 N N . GLY A 1 96 ? -12.909 -6.924 10.371 1.00 81.19 96 GLY A N 1
ATOM 787 C CA . GLY A 1 96 ? -14.318 -6.955 10.779 1.00 81.19 96 GLY A CA 1
ATOM 788 C C . GLY A 1 96 ? -14.587 -6.367 12.169 1.00 81.19 96 GLY A C 1
ATOM 789 O O . GLY A 1 96 ? -15.675 -6.557 12.709 1.00 81.19 96 GLY A O 1
ATOM 790 N N . LEU A 1 97 ? -13.624 -5.646 12.749 1.00 79.75 97 LEU A N 1
ATOM 791 C CA . LEU A 1 97 ? -13.747 -5.005 14.053 1.00 79.75 97 LEU A CA 1
ATOM 792 C C . LEU A 1 97 ? -14.329 -3.596 13.903 1.00 79.75 97 LEU A C 1
ATOM 794 O O . LEU A 1 97 ? -13.917 -2.812 13.042 1.00 79.75 97 LEU A O 1
ATOM 798 N N . HIS A 1 98 ? -15.286 -3.258 14.767 1.00 70.06 98 HIS A N 1
ATOM 799 C CA . HIS A 1 98 ? -15.872 -1.924 14.823 1.00 70.06 98 HIS A CA 1
ATOM 800 C C . HIS A 1 98 ? -15.246 -1.109 15.960 1.00 70.06 98 HIS A C 1
ATOM 802 O O . HIS A 1 98 ? -15.261 -1.570 17.099 1.00 70.06 98 HIS A O 1
ATOM 808 N N . PRO A 1 99 ? -14.759 0.118 15.694 1.00 67.38 99 PRO A N 1
ATOM 809 C CA . PRO A 1 99 ? -14.096 0.917 16.723 1.00 67.38 99 PRO A CA 1
ATOM 810 C C . PRO A 1 99 ? -15.000 1.412 17.862 1.00 67.38 99 PRO A C 1
ATOM 812 O O . PRO A 1 99 ? -14.506 1.919 18.863 1.00 67.38 99 PRO A O 1
ATOM 815 N N . HIS A 1 100 ? -16.322 1.322 17.712 1.00 67.56 100 HIS A N 1
ATOM 816 C CA . HIS A 1 100 ? -17.277 1.806 18.703 1.00 67.56 100 HIS A CA 1
ATOM 817 C C . HIS A 1 100 ? -18.039 0.638 19.322 1.00 67.56 100 HIS A C 1
ATOM 819 O O . HIS A 1 100 ? -18.750 -0.086 18.624 1.00 67.56 100 HIS A O 1
ATOM 825 N N . HIS A 1 101 ? -17.934 0.497 20.643 1.00 66.50 101 HIS A N 1
ATOM 826 C CA . HIS A 1 101 ? -18.791 -0.401 21.402 1.00 66.50 101 HIS A CA 1
ATOM 827 C C . HIS A 1 101 ? -20.118 0.303 21.701 1.00 66.50 101 HIS A C 1
ATOM 829 O O . HIS A 1 101 ? -20.141 1.420 22.222 1.00 66.50 101 HIS A O 1
ATOM 835 N N . VAL A 1 102 ? -21.238 -0.330 21.357 1.00 64.81 102 VAL A N 1
ATOM 836 C CA . VAL A 1 102 ? -22.567 0.235 21.615 1.00 64.81 102 VAL A CA 1
ATOM 837 C C . VAL A 1 102 ? -22.848 0.160 23.114 1.00 64.81 102 VAL A C 1
ATOM 839 O O . VAL A 1 102 ? -23.272 -0.872 23.629 1.00 64.81 102 VAL A O 1
ATOM 842 N N . GLN A 1 103 ? -22.629 1.263 23.826 1.00 66.00 103 GLN A N 1
ATOM 843 C CA . GLN A 1 103 ? -22.992 1.366 25.235 1.00 66.00 103 GLN A CA 1
ATOM 844 C C . GLN A 1 103 ? -24.465 1.779 25.345 1.00 66.00 103 GLN A C 1
ATOM 846 O O . GLN A 1 103 ? -24.862 2.858 24.905 1.00 66.00 103 GLN A O 1
ATOM 851 N N . LYS A 1 104 ? -25.312 0.911 25.913 1.00 70.31 104 LYS A N 1
ATOM 852 C CA . LYS A 1 104 ? -26.719 1.244 26.185 1.00 70.31 104 LYS A CA 1
ATOM 853 C C . LYS A 1 104 ? -26.777 2.217 27.366 1.00 70.31 104 LYS A C 1
ATOM 855 O O . LYS A 1 104 ? -26.649 1.805 28.512 1.00 70.31 104 LYS A O 1
ATOM 860 N N . VAL A 1 105 ? -26.960 3.506 27.080 1.00 68.00 105 VAL A N 1
ATOM 861 C CA . VAL A 1 105 ? -26.949 4.580 28.096 1.00 68.00 105 VAL A CA 1
ATOM 862 C C . VAL A 1 105 ? -28.300 4.742 28.813 1.00 68.00 105 VAL A C 1
ATOM 864 O O . VAL A 1 105 ? -28.364 5.351 29.874 1.00 68.00 105 VAL A O 1
ATOM 867 N N . GLN A 1 106 ? -29.391 4.163 28.300 1.00 64.62 106 GLN A N 1
ATOM 868 C CA . GLN A 1 106 ? -30.721 4.325 28.896 1.00 64.62 106 GLN A CA 1
ATOM 869 C C . GLN A 1 106 ? -31.252 3.022 29.493 1.00 64.62 106 GLN A C 1
ATOM 871 O O . GLN A 1 106 ? -32.057 2.319 28.889 1.00 64.62 106 GLN A O 1
ATOM 876 N N . ALA A 1 107 ? -30.842 2.726 30.724 1.00 63.59 107 ALA A N 1
ATOM 877 C CA . ALA A 1 107 ? -31.732 2.031 31.645 1.00 63.59 107 ALA A CA 1
ATOM 878 C C . ALA A 1 107 ? -32.616 3.107 32.292 1.00 63.59 107 ALA A C 1
ATOM 880 O O . ALA A 1 107 ? -32.284 3.618 33.361 1.00 63.59 107 ALA A O 1
ATOM 881 N N . SER A 1 108 ? -33.696 3.519 31.615 1.00 59.12 108 SER A N 1
ATOM 882 C CA . SER A 1 108 ? -34.700 4.381 32.251 1.00 59.12 108 SER A CA 1
ATOM 883 C C . SER A 1 108 ? -35.233 3.649 33.476 1.00 59.12 108 SER A C 1
ATOM 885 O O . SER A 1 108 ? -35.960 2.664 33.355 1.00 59.12 108 SER A O 1
ATOM 887 N N . LYS A 1 109 ? -34.841 4.105 34.666 1.00 65.38 109 LYS A N 1
ATOM 888 C CA . LYS A 1 109 ? -35.482 3.679 35.906 1.00 65.38 109 LYS A CA 1
ATOM 889 C C . LYS A 1 109 ? -36.940 4.169 35.839 1.00 65.38 109 LYS A C 1
ATOM 891 O O . LYS A 1 109 ? -37.149 5.337 35.521 1.00 65.38 109 LYS A O 1
ATOM 896 N N . PRO A 1 110 ? -37.953 3.321 36.091 1.00 59.09 110 PRO A N 1
ATOM 897 C CA . PRO A 1 110 ? -39.368 3.669 35.913 1.00 59.09 110 PRO A CA 1
ATOM 898 C C . PRO A 1 110 ? -39.938 4.560 37.034 1.00 59.09 110 PRO A C 1
ATOM 900 O O . PRO A 1 110 ? -41.120 4.480 37.351 1.00 59.09 110 PRO A O 1
ATOM 903 N N . ALA A 1 111 ? -39.123 5.406 37.657 1.00 60.28 111 ALA A N 1
ATOM 904 C CA . ALA A 1 111 ? -39.567 6.305 38.709 1.00 60.28 111 ALA A CA 1
ATOM 905 C C . ALA A 1 111 ? -38.763 7.602 38.641 1.00 60.28 111 ALA A C 1
ATOM 907 O O . ALA A 1 111 ? -37.560 7.557 38.417 1.00 60.28 111 ALA A O 1
ATOM 908 N N . GLU A 1 112 ? -39.445 8.719 38.887 1.00 57.47 112 GLU A N 1
ATOM 909 C CA . GLU A 1 112 ? -38.910 10.084 39.004 1.00 57.47 112 GLU A CA 1
ATOM 910 C C . GLU A 1 112 ? -38.904 10.926 37.720 1.00 57.47 112 GLU A C 1
ATOM 912 O O . GLU A 1 112 ? -37.888 11.438 37.265 1.00 57.47 112 GLU A O 1
ATOM 917 N N . PHE A 1 113 ? -40.106 11.209 37.216 1.00 63.41 113 PHE A N 1
ATOM 918 C CA . PHE A 1 113 ? -40.400 12.574 36.778 1.00 63.41 113 PHE A CA 1
ATOM 919 C C . PHE A 1 113 ? -41.475 13.145 37.714 1.00 63.41 113 PHE A C 1
ATOM 921 O O . PHE A 1 113 ? -42.625 12.710 37.626 1.00 63.41 113 PHE A O 1
ATOM 928 N N . PRO A 1 114 ? -41.155 14.071 38.642 1.00 66.38 114 PRO A N 1
ATOM 929 C CA . PRO A 1 114 ? -42.197 14.759 39.388 1.00 66.38 114 PRO A CA 1
ATOM 930 C C . PRO A 1 114 ? -43.02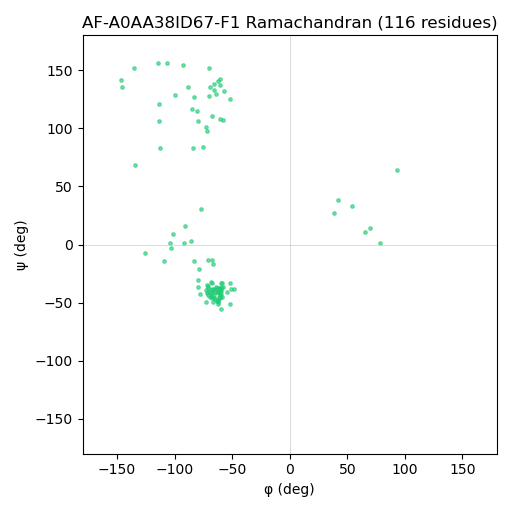3 15.627 38.429 1.00 66.38 114 PRO A C 1
ATOM 932 O O . PRO A 1 114 ? -42.486 16.342 37.580 1.00 66.38 114 PRO A O 1
ATOM 935 N N . HIS A 1 115 ? -44.346 15.514 38.559 1.00 63.31 115 HIS A N 1
ATOM 936 C CA . HIS A 1 115 ? -45.345 16.263 37.801 1.00 63.31 115 HIS A CA 1
ATOM 937 C C . HIS A 1 115 ? -45.042 17.766 37.891 1.00 63.31 115 HIS A C 1
ATOM 939 O O . HIS A 1 115 ? -44.927 18.308 38.991 1.00 63.31 115 HIS A O 1
ATOM 945 N N . ARG A 1 116 ? -44.912 18.454 36.749 1.00 62.47 116 ARG A N 1
ATOM 946 C CA . ARG A 1 116 ? -44.864 19.921 36.748 1.00 62.47 116 ARG A CA 1
ATOM 947 C C . ARG A 1 116 ? -46.240 20.429 37.175 1.00 62.47 116 ARG A C 1
ATOM 949 O O . ARG A 1 116 ? -47.209 20.242 36.446 1.00 62.47 116 ARG A O 1
ATOM 956 N N . VAL A 1 117 ? -46.311 21.015 38.365 1.00 67.56 117 VAL A N 1
ATOM 957 C CA . VAL A 1 117 ? -47.497 21.726 38.853 1.00 67.56 117 VAL A CA 1
ATOM 958 C C . VAL A 1 117 ? -47.631 23.015 38.035 1.00 67.56 117 VAL A C 1
ATOM 960 O O . VAL A 1 117 ? -46.639 23.728 37.867 1.00 67.56 117 VAL A O 1
ATOM 963 N N . ILE A 1 118 ? -48.822 23.240 37.472 1.00 62.06 118 ILE A N 1
ATOM 964 C CA . ILE A 1 118 ? -49.218 24.440 36.713 1.00 62.06 118 ILE A CA 1
ATOM 965 C C . ILE A 1 118 ? -49.778 25.470 37.689 1.00 62.06 118 ILE A C 1
ATOM 967 O O . ILE A 1 118 ? -50.538 25.043 38.588 1.00 62.06 118 ILE A O 1
#

Organism: NCBI:txid2755281

Solvent-accessible surface area (backbone atoms only — not comparable to full-atom values): 7502 Å² total; per-residue (Å²): 119,60,89,75,39,31,64,60,44,38,53,55,44,46,75,74,40,78,90,54,88,82,72,62,37,72,50,55,50,54,54,52,47,38,36,72,79,67,71,42,90,71,77,90,57,80,78,77,47,52,71,56,50,52,56,48,51,55,52,49,51,55,53,50,57,49,52,73,76,45,91,56,54,57,64,58,53,16,63,75,71,73,43,58,46,67,54,51,55,50,49,33,54,74,73,70,48,72,80,70,80,88,75,84,84,78,79,76,67,98,70,86,77,81,79,84,83,130

Secondary structure (DSSP, 8-state):
-GGG-HHHHHHHHHHH-TTS----TTHHHHHHHHHHHHSS-----TTTSHHHHHHHHHHHHHHHHHHHH----HHHHHHHTT--HHHHHHHHHHTT--S----------S--------

Nearest PDB structures (foldseek):
  6puw-assembly1_A-2  TM=5.939E-01  e=5.048E+00  Saccharolobus solfataricus P2
  5ipl-assembly1_F  TM=3.146E-01  e=4.257E+00  Escherichia coli
  2rn7-assembly1_A  TM=3.904E-01  e=7.514E+00  Shigella flexneri
  7c17-assembly1_F  TM=2.601E-01  e=5.656E+00  Escherichia coli K-12

Foldseek 3Di:
DQPLQLVVVQVVCCVVCVPDDRDHSVVVNVQVVCCVPPVDNDPPCPPVCPVVVVVLVVLLVQLVVVCVVDLDALVVSCVVSVHDSVSSVVSCVVVVHDSDDDDPPDPPDPDDDPDDDD

Radius of gyration: 30.36 Å; Cα contacts (8 Å, |Δi|>4): 67; chains: 1; bounding box: 74×39×75 Å

Mean predicted aligned error: 14.56 Å